Protein AF-A0A2N0NC36-F1 (afdb_monomer_lite)

Secondary structure (DSSP, 8-state):
--S--TTS-GGG-HHHHHHHHHHHHHHHHHHHHHHHTTTSPPPTTHHHHHHH-GGG-BTTBPHHHHHHTTTPPPHHHHHHHHTTS-HHHHHHHHHHHHHHHHHHHIIIIIIHHHHHHHHHHHHTT--HHHHHHTTS--------------S---------------

Sequence (166 aa):
HLWTCPYILPEFSPLNTFKTLLSALRTNCLDKFISASSLSPLPESFVVDFMTLDCWKCDPPSFSCLRLARGLILISLTEFLENYFSPFTIWSIFDTLLHDFHFDFYVQIWLCRSIFFHHWESAQGITKKMKSSAFGPSSILCPSSNIPLDSSTPSLATVSLDFWVS

Radius of gyration: 22.41 Å; chains: 1; bounding box: 45×39×72 Å

Structure (mmCIF, N/CA/C/O backbone):
data_AF-A0A2N0NC36-F1
#
_entry.id   AF-A0A2N0NC36-F1
#
loop_
_atom_site.group_PDB
_atom_site.id
_atom_site.type_symbol
_atom_site.label_atom_id
_atom_site.label_alt_id
_atom_site.label_comp_id
_atom_site.label_asym_id
_atom_site.label_entity_id
_atom_site.label_seq_id
_atom_site.pdbx_PDB_ins_code
_atom_site.Cartn_x
_atom_site.Cartn_y
_atom_site.Cartn_z
_atom_site.occupancy
_atom_site.B_iso_or_equiv
_atom_site.auth_seq_id
_atom_site.auth_comp_id
_atom_site.auth_asym_id
_atom_site.auth_atom_id
_atom_site.pdbx_PDB_model_num
ATOM 1 N N . HIS A 1 1 ? 0.931 7.871 -15.687 1.00 59.19 1 HIS A N 1
ATOM 2 C CA . HIS A 1 1 ? 2.351 7.833 -16.097 1.00 59.19 1 HIS A CA 1
ATOM 3 C C . HIS A 1 1 ? 3.219 6.799 -15.377 1.00 59.19 1 HIS A C 1
ATOM 5 O O . HIS A 1 1 ? 4.171 6.333 -15.998 1.00 59.19 1 HIS A O 1
ATOM 11 N N . LEU A 1 2 ? 2.951 6.418 -14.116 1.00 58.22 2 LEU A N 1
ATOM 12 C CA . LEU A 1 2 ? 3.808 5.457 -13.398 1.00 58.22 2 LEU A CA 1
ATOM 13 C C . LEU A 1 2 ? 3.800 4.049 -14.035 1.00 58.22 2 LEU A C 1
ATOM 15 O O . LEU A 1 2 ? 4.854 3.440 -14.180 1.00 58.22 2 LEU A O 1
ATOM 19 N N . TRP A 1 3 ? 2.634 3.601 -14.510 1.00 66.62 3 TRP A N 1
ATOM 20 C CA . TRP A 1 3 ? 2.399 2.236 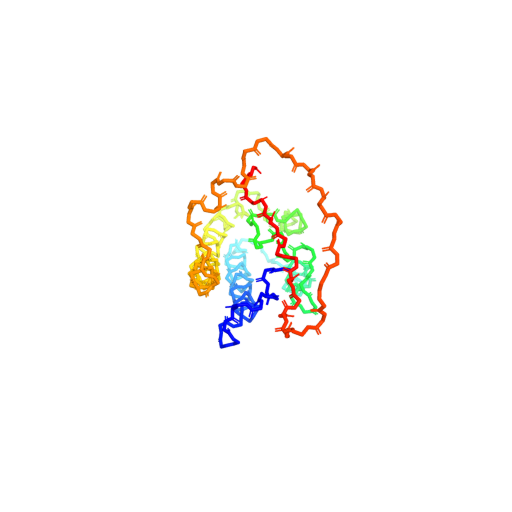-15.009 1.00 66.62 3 TRP A CA 1
ATOM 21 C C . TRP A 1 3 ? 2.365 2.091 -16.537 1.00 66.62 3 TRP A C 1
ATOM 23 O O . TRP A 1 3 ? 2.323 0.983 -17.050 1.00 66.62 3 TRP A O 1
ATOM 33 N N . THR A 1 4 ? 2.337 3.205 -17.270 1.00 60.88 4 THR A N 1
ATOM 34 C CA . THR A 1 4 ? 2.049 3.258 -18.718 1.00 60.88 4 THR A CA 1
ATOM 35 C C . THR A 1 4 ? 3.280 3.667 -19.518 1.00 60.88 4 THR A C 1
ATOM 37 O O . THR A 1 4 ? 3.210 4.507 -20.413 1.00 60.88 4 THR A O 1
ATOM 40 N N . CYS A 1 5 ? 4.445 3.175 -19.109 1.00 66.38 5 CYS A N 1
ATOM 41 C CA . CYS A 1 5 ? 5.706 3.654 -19.635 1.00 66.38 5 CYS A CA 1
ATOM 42 C C . CYS A 1 5 ? 6.170 2.788 -20.816 1.00 66.38 5 CYS A C 1
ATOM 44 O O . CYS A 1 5 ? 6.388 1.596 -20.613 1.00 66.38 5 CYS A O 1
ATOM 46 N N . PRO A 1 6 ? 6.332 3.351 -22.029 1.00 64.88 6 PRO A N 1
ATOM 47 C CA . PRO A 1 6 ? 6.502 2.562 -23.254 1.00 64.88 6 PRO A CA 1
ATOM 48 C C . PRO A 1 6 ? 7.829 1.794 -23.327 1.00 64.88 6 PRO A C 1
ATOM 50 O O . PRO A 1 6 ? 7.971 0.909 -24.159 1.00 64.88 6 PRO A O 1
ATOM 53 N N . TYR A 1 7 ? 8.797 2.131 -22.473 1.00 70.81 7 TYR A N 1
ATOM 54 C CA . TYR A 1 7 ? 10.103 1.472 -22.396 1.00 70.81 7 TYR A CA 1
ATOM 55 C C . TYR A 1 7 ? 10.216 0.453 -21.253 1.00 70.81 7 TYR A C 1
ATOM 57 O O . TYR A 1 7 ? 11.276 -0.144 -21.075 1.00 70.81 7 TYR A O 1
ATOM 65 N N . ILE A 1 8 ? 9.157 0.261 -20.459 1.00 70.56 8 ILE A N 1
ATOM 66 C CA . ILE A 1 8 ? 9.113 -0.830 -19.484 1.00 70.56 8 ILE A CA 1
ATOM 67 C C . ILE A 1 8 ? 8.716 -2.104 -20.226 1.00 70.56 8 ILE A C 1
ATOM 69 O O . ILE A 1 8 ? 7.732 -2.123 -20.964 1.00 70.56 8 ILE A O 1
ATOM 73 N N . LEU A 1 9 ? 9.490 -3.163 -20.008 1.00 66.25 9 LEU A N 1
ATOM 74 C CA . LEU A 1 9 ? 9.207 -4.491 -20.531 1.00 66.25 9 LEU A CA 1
ATOM 75 C C . LEU A 1 9 ? 7.821 -4.979 -20.054 1.00 66.25 9 LEU A C 1
ATOM 77 O O . LEU A 1 9 ? 7.546 -4.892 -18.851 1.00 66.25 9 LEU A O 1
ATOM 81 N N . PRO A 1 10 ? 6.942 -5.485 -20.945 1.00 65.81 10 PRO A N 1
ATOM 82 C CA . PRO A 1 10 ? 5.600 -5.948 -20.578 1.00 65.81 10 PRO A CA 1
ATOM 83 C C . PRO A 1 10 ? 5.591 -6.974 -19.437 1.00 65.81 10 PRO A C 1
ATOM 85 O O . PRO A 1 10 ? 4.650 -7.003 -18.642 1.00 65.81 10 PRO A O 1
ATOM 88 N N . GLU A 1 11 ? 6.656 -7.771 -19.312 1.00 70.88 11 GLU A N 1
ATOM 89 C CA . GLU A 1 11 ? 6.816 -8.782 -18.266 1.00 70.88 11 GLU A CA 1
ATOM 90 C C . GLU A 1 11 ? 6.925 -8.182 -16.852 1.00 70.88 11 GLU A C 1
ATOM 92 O O . GLU A 1 11 ? 6.588 -8.851 -15.878 1.00 70.88 11 GLU A O 1
ATOM 97 N N . PHE A 1 12 ? 7.347 -6.919 -16.714 1.00 71.56 12 PHE A N 1
ATOM 98 C CA . PHE A 1 12 ? 7.563 -6.267 -15.414 1.00 71.56 12 PHE A CA 1
ATOM 99 C C . PHE A 1 12 ? 6.310 -5.610 -14.816 1.00 71.56 12 PHE A C 1
ATOM 101 O O . PHE A 1 12 ? 6.398 -5.071 -13.715 1.00 71.56 12 PHE A O 1
ATOM 108 N N . SER A 1 13 ? 5.173 -5.632 -15.532 1.00 83.56 13 SER A N 1
ATOM 109 C CA . SER A 1 13 ? 3.860 -5.050 -15.180 1.00 83.56 13 SER A CA 1
ATOM 110 C C . SER A 1 13 ? 3.816 -4.261 -13.851 1.00 83.56 13 SER A C 1
ATOM 112 O O . SER A 1 13 ? 3.320 -4.764 -12.836 1.00 83.56 13 SER A O 1
ATOM 114 N N . PRO A 1 14 ? 4.291 -2.995 -13.837 1.00 85.50 14 PRO A N 1
ATOM 115 C CA . PRO A 1 14 ? 4.384 -2.191 -12.615 1.00 85.50 14 PRO A CA 1
ATOM 116 C C . PRO A 1 14 ? 3.055 -2.046 -11.872 1.00 85.50 14 PRO A C 1
ATOM 118 O O . PRO A 1 14 ? 3.031 -1.943 -10.649 1.00 85.50 14 PRO A O 1
ATOM 121 N N . LEU A 1 15 ? 1.942 -2.048 -12.612 1.00 85.88 15 LEU A N 1
ATOM 122 C CA . LEU A 1 15 ? 0.604 -2.002 -12.034 1.00 85.88 15 LEU A CA 1
ATOM 123 C C . LEU A 1 15 ? 0.280 -3.278 -11.249 1.00 85.88 15 LEU A C 1
ATOM 125 O O . LEU A 1 15 ? -0.269 -3.185 -10.157 1.00 85.88 15 LEU A O 1
ATOM 129 N N . ASN A 1 16 ? 0.617 -4.457 -11.778 1.00 89.12 16 ASN A N 1
ATOM 130 C CA . ASN A 1 16 ? 0.375 -5.715 -11.072 1.00 89.12 16 ASN A CA 1
ATOM 131 C C . ASN A 1 16 ? 1.265 -5.823 -9.833 1.00 89.12 16 ASN A C 1
ATOM 133 O O . ASN A 1 16 ? 0.769 -6.183 -8.770 1.00 89.12 16 ASN A O 1
ATOM 137 N N . THR A 1 17 ? 2.537 -5.431 -9.939 1.00 90.38 17 THR A N 1
ATOM 138 C CA . THR A 1 17 ? 3.442 -5.351 -8.784 1.00 90.38 17 THR A CA 1
ATOM 139 C C . THR A 1 17 ? 2.868 -4.431 -7.711 1.00 90.38 17 THR A C 1
ATOM 141 O O . THR A 1 17 ? 2.755 -4.823 -6.553 1.00 90.38 17 THR A O 1
ATOM 144 N N . PHE A 1 18 ? 2.404 -3.239 -8.092 1.00 90.69 18 PHE A N 1
ATOM 145 C CA . PHE A 1 18 ? 1.786 -2.305 -7.154 1.00 90.69 18 PHE A CA 1
ATOM 146 C C . PHE A 1 18 ? 0.520 -2.863 -6.498 1.00 90.69 18 PHE A C 1
ATOM 148 O O . PHE A 1 18 ? 0.360 -2.724 -5.289 1.00 90.69 18 PHE A O 1
ATOM 155 N N . LYS A 1 19 ? -0.353 -3.540 -7.254 1.00 91.62 19 LYS A N 1
ATOM 156 C CA . LYS A 1 19 ? -1.538 -4.215 -6.699 1.00 91.62 19 LYS A CA 1
ATOM 157 C C . LYS A 1 19 ? -1.167 -5.272 -5.664 1.00 91.62 19 LYS A C 1
ATOM 159 O O . LYS A 1 19 ? -1.814 -5.345 -4.622 1.00 91.62 19 LYS A O 1
ATOM 164 N N . THR A 1 20 ? -0.128 -6.063 -5.930 1.00 93.50 20 THR A N 1
ATOM 165 C CA . THR A 1 20 ? 0.375 -7.069 -4.986 1.00 93.50 20 THR A CA 1
ATOM 166 C C . THR A 1 20 ? 0.883 -6.411 -3.706 1.00 93.50 20 THR A C 1
ATOM 168 O O . THR A 1 20 ? 0.460 -6.802 -2.619 1.00 93.50 20 THR A O 1
ATOM 171 N N . LEU A 1 21 ? 1.712 -5.367 -3.822 1.00 93.69 21 LEU A N 1
ATOM 172 C CA . LEU A 1 21 ? 2.227 -4.619 -2.670 1.00 93.69 21 LEU A CA 1
ATOM 173 C C . LEU A 1 21 ? 1.104 -3.954 -1.867 1.00 93.69 21 LEU A C 1
ATOM 175 O O . LEU A 1 21 ? 1.086 -4.033 -0.642 1.00 93.69 21 LEU A O 1
ATOM 179 N N . LEU A 1 22 ? 0.129 -3.343 -2.545 1.00 93.31 22 LEU A N 1
ATOM 180 C CA . LEU A 1 22 ? -1.023 -2.714 -1.901 1.00 93.31 22 LEU A CA 1
ATOM 181 C C . LEU A 1 22 ? -1.894 -3.746 -1.180 1.00 93.31 22 LEU A C 1
ATOM 183 O O . LEU A 1 22 ? -2.356 -3.496 -0.069 1.00 93.31 22 LEU A O 1
ATOM 187 N N . SER A 1 23 ? -2.110 -4.914 -1.791 1.00 94.31 23 SER A N 1
ATOM 188 C CA . SER A 1 23 ? -2.857 -5.996 -1.153 1.00 94.31 23 SER A CA 1
ATOM 189 C C . SER A 1 23 ? -2.129 -6.520 0.083 1.00 94.31 23 SER A C 1
ATOM 191 O O . SER A 1 23 ? -2.785 -6.758 1.093 1.00 94.31 23 SER A O 1
ATOM 193 N N . ALA A 1 24 ? -0.801 -6.664 0.030 1.00 95.19 24 ALA A N 1
ATOM 194 C CA . ALA A 1 24 ? 0.004 -7.068 1.181 1.00 95.19 24 ALA A CA 1
ATOM 195 C C . ALA A 1 24 ? -0.054 -6.024 2.307 1.00 95.19 24 ALA A C 1
ATOM 197 O O . ALA A 1 24 ? -0.329 -6.379 3.452 1.00 95.19 24 ALA A O 1
ATOM 198 N N . LEU A 1 25 ? 0.106 -4.734 1.978 1.00 93.94 25 LEU A N 1
ATOM 199 C CA . LEU A 1 25 ? -0.044 -3.630 2.930 1.00 93.94 25 LEU A CA 1
ATOM 200 C C . LEU A 1 25 ? -1.419 -3.667 3.607 1.00 93.94 25 LEU A C 1
ATOM 202 O O . LEU A 1 25 ? -1.501 -3.588 4.830 1.00 93.94 25 LEU A O 1
ATOM 206 N N . ARG A 1 26 ? -2.493 -3.822 2.827 1.00 94.56 26 ARG A N 1
ATOM 207 C CA . ARG A 1 26 ? -3.870 -3.884 3.333 1.00 94.56 26 ARG A CA 1
ATOM 208 C C . ARG A 1 26 ? -4.075 -5.046 4.305 1.00 94.56 26 ARG A C 1
ATOM 210 O O . ARG A 1 26 ? -4.623 -4.824 5.381 1.00 94.56 26 ARG A O 1
ATOM 217 N N . THR A 1 27 ? -3.633 -6.254 3.948 1.00 95.56 27 THR A N 1
ATOM 218 C CA . THR A 1 27 ? -3.773 -7.443 4.805 1.00 95.56 27 THR A CA 1
ATOM 219 C C . THR A 1 27 ? -2.955 -7.300 6.087 1.00 95.56 27 THR A C 1
ATOM 221 O O . THR A 1 27 ? -3.501 -7.448 7.175 1.00 95.56 27 THR A O 1
ATOM 224 N N . ASN A 1 28 ? -1.683 -6.902 5.983 1.00 95.19 28 ASN A N 1
ATOM 225 C CA . ASN A 1 28 ? -0.813 -6.721 7.148 1.00 95.19 28 ASN A CA 1
ATOM 226 C C . ASN A 1 28 ? -1.328 -5.623 8.094 1.00 95.19 28 ASN A C 1
ATOM 228 O O . ASN A 1 28 ? -1.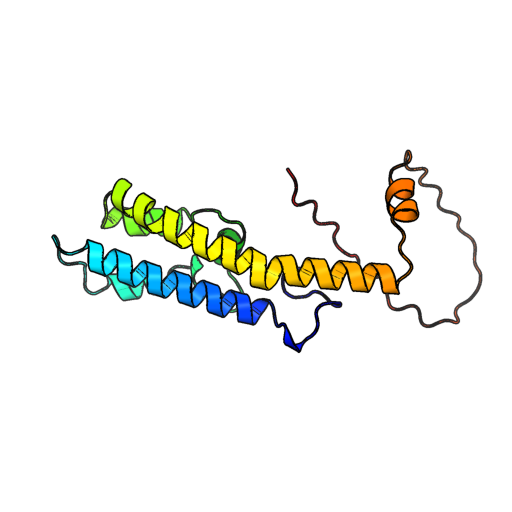204 -5.733 9.314 1.00 95.19 28 ASN A O 1
ATOM 232 N N . CYS A 1 29 ? -1.902 -4.558 7.531 1.00 93.62 29 CYS A N 1
ATOM 233 C CA . CYS A 1 29 ? -2.546 -3.485 8.281 1.00 93.62 29 CYS A CA 1
ATOM 234 C C . CYS A 1 29 ? -3.754 -4.009 9.062 1.00 93.62 29 CYS A C 1
ATOM 236 O O . CYS A 1 29 ? -3.815 -3.839 10.281 1.00 93.62 29 CYS A O 1
ATOM 238 N N . LEU A 1 30 ? -4.666 -4.712 8.382 1.00 94.94 30 LEU A N 1
ATOM 239 C CA . LEU A 1 30 ? -5.846 -5.310 9.001 1.00 94.94 30 LEU A CA 1
ATOM 240 C C . LEU A 1 30 ? -5.463 -6.266 10.143 1.00 94.94 30 LEU A C 1
ATOM 242 O O . LEU A 1 30 ? -5.983 -6.130 11.250 1.00 94.94 30 LEU A O 1
ATOM 246 N N . ASP A 1 31 ? -4.506 -7.164 9.908 1.00 94.31 31 ASP A N 1
ATOM 247 C CA . ASP A 1 31 ? -4.049 -8.145 10.898 1.00 94.31 31 ASP A CA 1
ATOM 248 C C . ASP A 1 31 ? -3.452 -7.477 12.145 1.00 94.31 31 ASP A C 1
ATOM 250 O O . ASP A 1 31 ? -3.743 -7.882 13.277 1.00 94.31 31 ASP A O 1
ATOM 254 N N . LYS A 1 32 ? -2.647 -6.419 11.967 1.00 93.88 32 LYS A N 1
ATOM 255 C CA . LYS A 1 32 ? -2.077 -5.662 13.092 1.00 93.88 32 LYS A CA 1
ATOM 256 C C . LYS A 1 32 ? -3.150 -4.936 13.900 1.00 93.88 32 LYS A C 1
ATOM 258 O O . LYS A 1 32 ? -3.077 -4.960 15.128 1.00 93.88 32 LYS A O 1
ATOM 263 N N . PHE A 1 33 ? -4.147 -4.333 13.254 1.00 92.88 33 PHE A N 1
ATOM 264 C CA . PHE A 1 33 ? -5.235 -3.652 13.965 1.00 92.88 33 PHE A CA 1
ATOM 265 C C . PHE A 1 33 ? -6.167 -4.628 14.690 1.00 92.88 33 PHE A C 1
ATOM 267 O O . PHE A 1 33 ? -6.508 -4.387 15.847 1.00 92.88 33 PHE A O 1
ATOM 274 N N . ILE A 1 34 ? -6.504 -5.767 14.077 1.00 92.38 34 ILE A N 1
ATOM 275 C CA . ILE A 1 34 ? -7.256 -6.837 14.752 1.00 92.38 34 ILE A CA 1
ATOM 276 C C . ILE A 1 34 ? -6.474 -7.343 15.972 1.00 92.38 34 ILE A C 1
ATOM 278 O O . ILE A 1 34 ? -7.040 -7.478 17.055 1.00 92.38 34 ILE A O 1
ATOM 282 N N . SER A 1 35 ? -5.161 -7.546 15.836 1.00 91.50 35 SER A N 1
ATOM 283 C CA . SER A 1 35 ? -4.301 -7.984 16.947 1.00 91.50 35 SER A CA 1
ATOM 284 C C . SER A 1 35 ? -4.203 -6.944 18.072 1.00 91.50 35 SER A C 1
ATOM 286 O O . SER A 1 35 ? -4.149 -7.299 19.250 1.00 91.50 35 SER A O 1
ATOM 288 N N . ALA A 1 36 ? -4.203 -5.653 17.728 1.00 90.38 36 ALA A N 1
ATOM 289 C CA . ALA A 1 36 ? -4.181 -4.551 18.689 1.00 90.38 36 ALA A CA 1
ATOM 290 C C . ALA A 1 36 ? -5.521 -4.360 19.427 1.00 90.38 36 ALA A C 1
ATOM 292 O O . ALA A 1 36 ? -5.557 -3.731 20.482 1.00 90.38 36 ALA A O 1
ATOM 293 N N . SER A 1 37 ? -6.611 -4.931 18.910 1.00 85.44 37 SER A N 1
ATOM 294 C CA . SER A 1 37 ? -7.967 -4.834 19.465 1.00 85.44 37 SER A CA 1
ATOM 295 C C . SER A 1 37 ? -8.223 -5.727 20.689 1.00 85.44 37 SER A C 1
ATOM 297 O O . SER A 1 37 ? -9.363 -5.866 21.124 1.00 85.44 37 SER A O 1
ATOM 299 N N . SER A 1 38 ? -7.193 -6.341 21.273 1.00 69.31 38 SER A N 1
ATOM 300 C CA . SER A 1 38 ? -7.316 -7.359 22.331 1.00 69.31 38 SER A CA 1
ATOM 301 C C . SER A 1 38 ? -8.058 -6.917 23.606 1.00 69.31 38 SER A C 1
ATOM 303 O O . SER A 1 38 ? -8.443 -7.769 24.403 1.00 69.31 38 SER A O 1
ATOM 305 N N . LEU A 1 39 ? -8.286 -5.613 23.799 1.00 61.56 39 LEU A N 1
ATOM 306 C CA . LEU A 1 39 ? -8.932 -5.037 24.985 1.00 61.56 39 LEU A CA 1
ATOM 307 C C . LEU A 1 39 ? -10.399 -4.619 24.778 1.00 61.56 39 LEU A C 1
ATOM 309 O O . LEU A 1 39 ? -11.127 -4.505 25.762 1.00 61.56 39 LEU A O 1
ATOM 313 N N . SER A 1 40 ? -10.846 -4.432 23.532 1.00 73.00 40 SER A N 1
ATOM 314 C CA . SER A 1 40 ? -12.214 -4.009 23.202 1.00 73.00 40 SER A CA 1
ATOM 315 C C . SER A 1 40 ? -12.677 -4.703 21.923 1.00 73.00 40 SER A C 1
ATOM 317 O O . SER A 1 40 ? -11.950 -4.661 20.933 1.00 73.00 40 SER A O 1
ATOM 319 N N . PRO A 1 41 ? -13.867 -5.323 21.889 1.00 83.06 41 PRO A N 1
ATOM 320 C CA . PRO A 1 41 ? -14.361 -5.947 20.671 1.00 83.06 41 PRO A CA 1
ATOM 321 C C . PRO A 1 41 ? -14.619 -4.881 19.598 1.00 83.06 41 PRO A C 1
ATOM 323 O O . PRO A 1 41 ? -15.377 -3.935 19.818 1.00 83.06 41 PRO A O 1
ATOM 326 N N . LEU A 1 42 ? -13.989 -5.043 18.434 1.00 90.00 42 LEU A N 1
ATOM 327 C CA . LEU A 1 42 ? -14.314 -4.272 17.235 1.00 90.00 42 LEU A CA 1
ATOM 328 C C . LEU A 1 42 ? -15.748 -4.581 16.778 1.00 90.00 42 LEU A C 1
ATOM 330 O O . LEU A 1 42 ? -16.199 -5.722 16.924 1.00 90.00 42 LEU A O 1
ATOM 334 N N . PRO A 1 43 ? -16.465 -3.609 16.183 1.00 91.88 43 PRO A N 1
ATOM 335 C CA . PRO A 1 43 ? -17.746 -3.887 15.550 1.00 91.88 43 PRO A CA 1
ATOM 336 C C . PRO A 1 43 ? -17.613 -4.926 14.439 1.00 91.88 43 PRO A C 1
ATOM 338 O O . PRO A 1 43 ? -16.612 -4.963 13.725 1.00 91.88 43 PRO A O 1
ATOM 341 N N . GLU A 1 44 ? -18.673 -5.704 14.230 1.00 89.19 44 GLU A N 1
ATOM 342 C CA . GLU A 1 44 ? -18.731 -6.720 13.172 1.00 89.19 44 GLU A CA 1
ATOM 343 C C . GLU A 1 44 ? -18.519 -6.120 11.767 1.00 89.19 44 GLU A C 1
ATOM 345 O O . GLU A 1 44 ? -17.962 -6.772 10.885 1.00 89.19 44 GLU A O 1
ATOM 350 N N . SER A 1 45 ? -18.877 -4.843 11.571 1.00 93.44 45 SER A N 1
ATOM 351 C CA . SER A 1 45 ? -18.682 -4.132 10.303 1.00 93.44 45 SER A CA 1
ATOM 352 C C . SER A 1 45 ? -17.241 -3.686 10.044 1.00 93.44 45 SER A C 1
ATOM 354 O O . SER A 1 45 ? -16.912 -3.409 8.894 1.00 93.44 45 SER A O 1
ATOM 356 N N . PHE A 1 46 ? -16.358 -3.654 11.054 1.00 94.44 46 PHE A N 1
ATOM 357 C CA . PHE A 1 46 ? -15.032 -3.031 10.942 1.00 94.44 46 PHE A CA 1
ATOM 358 C C . PHE A 1 46 ? -14.224 -3.547 9.751 1.00 94.44 46 PHE A C 1
ATOM 360 O O . PHE A 1 46 ? -13.668 -2.760 8.991 1.00 94.44 46 PHE A O 1
ATOM 367 N N . VAL A 1 47 ? -14.173 -4.871 9.571 1.00 94.38 47 VAL A N 1
ATOM 368 C CA . VAL A 1 47 ? -13.418 -5.496 8.477 1.00 94.38 47 VAL A CA 1
ATOM 369 C C . VAL A 1 47 ? -13.990 -5.079 7.125 1.00 94.38 47 VAL A C 1
ATOM 371 O O . VAL A 1 47 ? -13.239 -4.750 6.211 1.00 94.38 47 VAL A O 1
ATOM 374 N N . VAL A 1 48 ? -15.316 -5.067 6.995 1.00 95.44 48 VAL A N 1
ATOM 375 C CA . VAL A 1 48 ? -15.992 -4.677 5.753 1.00 95.44 48 VAL A CA 1
ATOM 376 C C . VAL A 1 48 ? -15.734 -3.201 5.463 1.00 95.44 48 VAL A C 1
ATOM 378 O O . VAL A 1 48 ? -15.243 -2.872 4.384 1.00 95.44 48 VAL A O 1
ATOM 381 N N . ASP A 1 49 ? -15.971 -2.329 6.440 1.00 95.31 49 ASP A N 1
ATOM 382 C CA . ASP A 1 49 ? -15.804 -0.883 6.306 1.00 95.31 49 ASP A CA 1
ATOM 383 C C . ASP A 1 49 ? -14.349 -0.535 5.961 1.00 95.31 49 ASP A C 1
ATOM 385 O O . ASP A 1 49 ? -14.095 0.170 4.980 1.00 95.31 49 ASP A O 1
ATOM 389 N N . PHE A 1 50 ? -13.382 -1.141 6.660 1.00 95.12 50 PHE A N 1
ATOM 390 C CA . PHE A 1 50 ? -11.956 -0.993 6.373 1.00 95.12 50 PHE A CA 1
ATOM 391 C C . PHE A 1 50 ? -11.617 -1.397 4.936 1.00 95.12 50 PHE A C 1
ATOM 393 O O . PHE A 1 50 ? -10.920 -0.664 4.236 1.00 95.12 50 PHE A O 1
ATOM 400 N N . MET A 1 51 ? -12.113 -2.545 4.465 1.00 93.38 51 MET A N 1
ATOM 401 C CA . MET A 1 51 ? -11.810 -3.062 3.125 1.00 93.38 51 MET A CA 1
ATOM 402 C C . MET A 1 51 ? -12.462 -2.241 2.005 1.00 93.38 51 MET A C 1
ATOM 404 O O . MET A 1 51 ? -11.982 -2.276 0.869 1.00 93.38 51 MET A O 1
ATOM 408 N N . THR A 1 52 ? -13.519 -1.485 2.312 1.00 94.12 52 THR A N 1
ATOM 409 C CA . THR A 1 52 ? -14.213 -0.612 1.348 1.00 94.12 52 THR A CA 1
ATOM 410 C C . THR A 1 52 ? -13.582 0.772 1.190 1.00 94.12 52 THR A C 1
ATOM 412 O O . THR A 1 52 ? -13.953 1.497 0.256 1.00 94.12 52 THR A O 1
ATOM 415 N N . LEU A 1 53 ? -12.615 1.134 2.046 1.00 93.38 53 LEU A N 1
ATOM 416 C CA . LEU A 1 53 ? -11.927 2.422 1.974 1.00 93.38 53 LEU A CA 1
ATOM 417 C C . LEU A 1 53 ? -11.336 2.663 0.579 1.00 93.38 53 LEU A C 1
ATOM 419 O O . LEU A 1 53 ? -10.730 1.790 -0.047 1.00 93.38 53 LEU A O 1
ATOM 423 N N . ASP A 1 54 ? -11.493 3.895 0.096 1.00 91.00 54 ASP A N 1
ATOM 424 C CA . ASP A 1 54 ? -11.105 4.286 -1.261 1.00 91.00 54 ASP A CA 1
ATOM 425 C C . ASP A 1 54 ? -9.606 4.088 -1.540 1.00 91.00 54 ASP A C 1
ATOM 427 O O . ASP A 1 54 ? -9.214 3.825 -2.676 1.00 91.00 54 ASP A O 1
ATOM 431 N N . CYS A 1 55 ? -8.764 4.148 -0.506 1.00 90.06 55 CYS A N 1
ATOM 432 C CA . CYS A 1 55 ? -7.320 3.936 -0.601 1.00 90.06 55 CYS A CA 1
ATOM 433 C C . CYS A 1 55 ? -6.922 2.538 -1.102 1.00 90.06 55 CYS A C 1
ATOM 435 O O . CYS A 1 55 ? -5.844 2.389 -1.678 1.00 90.06 55 CYS A O 1
ATOM 437 N N . TRP A 1 56 ? -7.797 1.539 -0.957 1.00 92.50 56 TRP A N 1
ATOM 438 C CA . TRP A 1 56 ? -7.557 0.171 -1.422 1.00 92.50 56 TRP A CA 1
ATOM 439 C C . TRP A 1 56 ? -7.967 -0.066 -2.878 1.00 92.50 56 TRP A C 1
ATOM 441 O O . TRP A 1 56 ? -7.652 -1.115 -3.443 1.00 92.50 56 TRP A O 1
ATOM 451 N N . LYS A 1 57 ? -8.669 0.883 -3.508 1.00 91.06 57 LYS A N 1
ATOM 452 C CA . LYS A 1 57 ? -9.165 0.724 -4.879 1.00 91.06 57 LYS A CA 1
ATOM 453 C C . LYS A 1 57 ? -8.042 0.953 -5.885 1.00 91.06 57 LYS A C 1
ATOM 455 O O . LYS A 1 57 ? -7.589 2.080 -6.073 1.00 91.06 57 LYS A O 1
ATOM 460 N N . CYS A 1 58 ? -7.630 -0.125 -6.551 1.00 86.94 58 CYS A N 1
ATOM 461 C CA . CYS A 1 58 ? -6.552 -0.124 -7.543 1.00 86.94 58 CYS A CA 1
ATOM 462 C C . CYS A 1 58 ? -7.012 -0.454 -8.982 1.00 86.94 58 CYS A C 1
ATOM 464 O O . CYS A 1 58 ? -6.176 -0.603 -9.873 1.00 86.94 58 CYS A O 1
ATOM 466 N N . ASP A 1 59 ? -8.326 -0.548 -9.224 1.00 86.38 59 ASP A N 1
ATOM 467 C CA . ASP A 1 59 ? -8.911 -0.960 -10.508 1.00 86.38 59 ASP A CA 1
ATOM 468 C C . ASP A 1 59 ? -10.116 -0.100 -10.941 1.00 86.38 59 ASP A C 1
ATOM 470 O O . ASP A 1 59 ? -11.264 -0.497 -10.733 1.00 86.38 59 ASP A O 1
ATOM 474 N N . PRO A 1 60 ? -9.879 1.073 -11.568 1.00 85.62 60 PRO A N 1
ATOM 475 C CA . PRO A 1 60 ? -8.595 1.778 -11.708 1.00 85.62 60 PRO A CA 1
ATOM 476 C C . PRO A 1 60 ? -8.105 2.361 -10.366 1.00 85.62 60 PRO A C 1
ATOM 478 O O . PRO A 1 60 ? -8.895 2.482 -9.428 1.00 85.62 60 PRO A O 1
ATOM 481 N N . PRO A 1 61 ? -6.815 2.736 -10.238 1.00 84.94 61 PRO A N 1
ATOM 482 C CA . PRO A 1 61 ? -6.302 3.311 -9.002 1.00 84.94 61 PRO A CA 1
ATOM 483 C C . PRO A 1 61 ? -6.997 4.625 -8.666 1.00 84.94 61 PRO A C 1
ATOM 485 O O . PRO A 1 61 ? -6.962 5.581 -9.444 1.00 84.94 61 PRO A O 1
ATOM 488 N N . SER A 1 62 ? -7.611 4.662 -7.485 1.00 88.56 62 SER A N 1
ATOM 489 C CA . SER A 1 62 ? -8.195 5.877 -6.934 1.00 88.56 62 SER A CA 1
ATOM 490 C C . SER A 1 62 ? -7.105 6.909 -6.644 1.00 88.56 62 SER A C 1
ATOM 492 O O . SER A 1 62 ? -5.922 6.593 -6.476 1.00 88.56 62 SER A O 1
ATOM 494 N N . PHE A 1 63 ? -7.497 8.177 -6.536 1.00 86.38 63 PHE A N 1
ATOM 495 C CA . PHE A 1 63 ? -6.567 9.231 -6.131 1.00 86.38 63 PHE A CA 1
ATOM 496 C C . PHE A 1 63 ? -5.960 8.953 -4.748 1.00 86.38 63 PHE A C 1
ATOM 498 O O . PHE A 1 63 ? -4.777 9.206 -4.513 1.00 86.38 63 PHE A O 1
ATOM 505 N N . SER A 1 64 ? -6.760 8.364 -3.864 1.00 87.69 64 SER A N 1
ATOM 506 C CA . SER A 1 64 ? -6.359 7.912 -2.542 1.00 87.69 64 SER A CA 1
ATOM 507 C C . SER A 1 64 ? -5.270 6.835 -2.609 1.00 87.69 64 SER A C 1
ATOM 509 O O . SER A 1 64 ? -4.223 6.953 -1.976 1.00 87.69 64 SER A O 1
ATOM 511 N N . CYS A 1 65 ? -5.467 5.826 -3.454 1.00 88.06 65 CYS A N 1
ATOM 512 C CA . CYS A 1 65 ? -4.497 4.767 -3.709 1.00 88.06 65 CYS A CA 1
ATOM 513 C C . CYS A 1 65 ? -3.168 5.321 -4.262 1.00 88.06 65 CYS A C 1
ATOM 515 O O . CYS A 1 65 ? -2.083 4.940 -3.821 1.00 88.06 65 CYS A O 1
ATOM 517 N N . LEU A 1 66 ? -3.227 6.302 -5.169 1.00 85.88 66 LEU A N 1
ATOM 518 C CA . LEU A 1 66 ? -2.027 6.949 -5.717 1.00 85.88 66 LEU A CA 1
ATOM 519 C C . LEU A 1 66 ? -1.251 7.773 -4.680 1.00 85.88 66 LEU A C 1
ATOM 521 O O . LEU A 1 66 ? -0.037 7.929 -4.814 1.00 85.88 66 LEU A O 1
ATOM 525 N N . ARG A 1 67 ? -1.920 8.304 -3.651 1.00 85.81 67 ARG A N 1
ATOM 526 C CA . ARG A 1 67 ? -1.253 8.994 -2.536 1.00 85.81 67 ARG A CA 1
ATOM 527 C C . ARG A 1 67 ? -0.459 8.029 -1.654 1.00 85.81 67 ARG A C 1
ATOM 529 O O . ARG A 1 67 ? 0.635 8.402 -1.238 1.00 85.81 67 ARG A O 1
ATOM 536 N N . LEU A 1 68 ? -0.930 6.789 -1.467 1.00 83.75 68 LEU A N 1
ATOM 537 C CA . LEU A 1 68 ? -0.152 5.744 -0.783 1.00 83.75 68 LEU A CA 1
ATOM 538 C C . LEU A 1 68 ? 1.156 5.457 -1.520 1.00 83.75 68 LEU A C 1
ATOM 540 O O . LEU A 1 68 ? 2.207 5.410 -0.897 1.00 83.75 68 LEU A O 1
ATOM 544 N N . ALA A 1 69 ? 1.129 5.374 -2.854 1.00 81.38 69 ALA A N 1
ATOM 545 C CA . ALA A 1 69 ? 2.345 5.198 -3.656 1.00 81.38 69 ALA A CA 1
ATOM 546 C C . ALA A 1 69 ? 3.378 6.334 -3.473 1.00 81.38 69 ALA A C 1
ATOM 548 O O . ALA A 1 69 ? 4.549 6.161 -3.801 1.00 81.38 69 ALA A O 1
ATOM 549 N N . ARG A 1 70 ? 2.955 7.499 -2.963 1.00 80.50 70 ARG A N 1
ATOM 550 C CA . ARG A 1 70 ? 3.808 8.668 -2.681 1.00 80.50 70 ARG A CA 1
ATOM 551 C C . ARG A 1 70 ? 4.232 8.786 -1.214 1.00 80.50 70 ARG A C 1
ATOM 553 O O . ARG A 1 70 ? 4.889 9.757 -0.863 1.00 80.50 70 ARG A O 1
ATOM 560 N N . GLY A 1 71 ? 3.828 7.846 -0.368 1.00 76.00 71 GLY A N 1
ATOM 561 C CA . GLY A 1 71 ? 4.130 7.844 1.066 1.00 76.00 71 GLY A CA 1
ATOM 562 C C . GLY A 1 71 ? 3.415 8.874 1.891 1.00 76.00 71 GLY A C 1
ATOM 563 O O . GLY A 1 71 ? 3.875 9.276 2.954 1.00 76.00 71 GLY A O 1
ATOM 564 N N . LEU A 1 72 ? 2.244 9.267 1.411 1.00 79.62 72 LEU A N 1
ATOM 565 C CA . LEU A 1 72 ? 1.341 10.095 2.175 1.00 79.62 72 LEU A CA 1
ATOM 566 C C . LEU A 1 72 ? 0.405 9.181 2.963 1.00 79.62 72 LEU A C 1
ATOM 568 O O . LEU A 1 72 ? -0.262 8.326 2.381 1.00 79.62 72 LEU A O 1
ATOM 572 N N . ILE A 1 73 ? 0.340 9.386 4.279 1.00 69.75 73 ILE A N 1
ATOM 573 C CA . ILE A 1 73 ? -0.693 8.786 5.125 1.00 69.75 73 ILE A CA 1
ATOM 574 C C . ILE A 1 73 ? -2.031 9.404 4.730 1.00 69.75 73 ILE A C 1
ATOM 576 O O . ILE A 1 73 ? -2.166 10.627 4.617 1.00 69.75 73 ILE A O 1
ATOM 580 N N . LEU A 1 74 ? -3.027 8.558 4.479 1.00 80.06 74 LEU A N 1
ATOM 581 C CA . LEU A 1 74 ? -4.328 9.033 4.043 1.00 80.06 74 LEU A CA 1
ATOM 582 C C . LEU A 1 74 ? -5.187 9.462 5.216 1.00 80.06 74 LEU A C 1
ATOM 584 O O . LEU A 1 74 ? -5.561 8.636 6.040 1.00 80.06 74 LEU A O 1
ATOM 588 N N . ILE A 1 75 ? -5.592 10.731 5.182 1.00 81.88 75 ILE A N 1
ATOM 589 C CA . ILE A 1 75 ? -6.543 11.343 6.116 1.00 81.88 75 ILE A CA 1
ATOM 590 C C . ILE A 1 75 ? -7.764 10.437 6.327 1.00 81.88 75 ILE A C 1
ATOM 592 O O . ILE A 1 75 ? -8.067 10.106 7.460 1.00 81.88 75 ILE A O 1
ATOM 596 N N . SER A 1 76 ? -8.377 9.920 5.256 1.00 84.44 76 SER A N 1
ATOM 597 C CA . SER A 1 76 ? -9.562 9.052 5.352 1.00 84.44 76 SER A CA 1
ATOM 598 C C . SER A 1 76 ? -9.317 7.722 6.074 1.00 84.44 76 SER A C 1
ATOM 600 O O . SER A 1 76 ? -10.225 7.166 6.680 1.00 84.44 76 SER A O 1
ATOM 602 N N . LEU A 1 77 ? -8.104 7.171 5.966 1.00 90.06 77 LEU A N 1
ATOM 603 C CA . LEU A 1 77 ? -7.730 5.929 6.639 1.00 90.06 77 LEU A CA 1
ATOM 604 C C . LEU A 1 77 ? -7.460 6.196 8.124 1.00 90.06 77 LEU A C 1
ATOM 606 O O . LEU A 1 77 ? -7.913 5.432 8.971 1.00 90.06 77 LEU A O 1
ATOM 610 N N . THR A 1 78 ? -6.774 7.297 8.434 1.00 90.94 78 THR A N 1
ATOM 611 C CA . THR A 1 78 ? -6.531 7.729 9.814 1.00 90.94 78 THR A CA 1
ATOM 612 C C . THR A 1 78 ? -7.838 8.091 10.522 1.00 90.94 78 THR A C 1
ATOM 614 O O . THR A 1 78 ? -8.099 7.543 11.584 1.00 90.94 78 THR A O 1
ATOM 617 N N . GLU A 1 79 ? -8.703 8.904 9.906 1.00 91.94 79 GLU A N 1
ATOM 618 C CA . GLU A 1 79 ? -10.028 9.276 10.434 1.00 91.94 79 GLU A CA 1
ATOM 619 C C . GLU A 1 79 ? -10.902 8.047 10.714 1.00 91.94 79 GLU A C 1
ATOM 621 O O . GLU A 1 79 ? -11.586 7.987 11.732 1.00 91.94 79 GLU A O 1
ATOM 626 N N . PHE A 1 80 ? -10.870 7.040 9.832 1.00 93.94 80 PHE A N 1
ATOM 627 C CA . PHE A 1 80 ? -11.575 5.781 10.066 1.00 93.94 80 PHE A CA 1
ATOM 628 C C . PHE A 1 80 ? -11.047 5.069 11.319 1.00 93.94 80 PHE A C 1
ATOM 630 O O . PHE A 1 80 ? -11.834 4.669 12.178 1.00 93.94 80 PHE A O 1
ATOM 637 N N . LEU A 1 81 ? -9.724 4.931 11.439 1.00 93.75 81 LEU A N 1
ATOM 638 C CA . LEU A 1 81 ? -9.073 4.199 12.527 1.00 93.75 81 LEU A CA 1
ATOM 639 C C . LEU A 1 81 ? -9.156 4.916 13.879 1.00 93.75 81 LEU A C 1
ATOM 641 O O . LEU A 1 81 ? -9.209 4.245 14.910 1.00 93.75 81 LEU A O 1
ATOM 645 N N . GLU A 1 82 ? -9.212 6.247 13.890 1.00 94.31 82 GLU A N 1
ATOM 646 C CA . GLU A 1 82 ? -9.356 7.063 15.104 1.00 94.31 82 GLU A CA 1
ATOM 647 C C . GLU A 1 82 ? -10.675 6.806 15.850 1.00 94.31 82 GLU A C 1
ATOM 649 O O . GLU A 1 82 ? -10.753 7.046 17.053 1.00 94.31 82 GLU A O 1
ATOM 654 N N . ASN A 1 83 ? -11.687 6.232 15.188 1.00 93.19 83 ASN A N 1
ATOM 655 C CA . ASN A 1 83 ? -12.918 5.790 15.855 1.00 93.19 83 ASN A CA 1
ATOM 656 C C . ASN A 1 83 ? -12.715 4.558 16.755 1.00 93.19 83 ASN A C 1
ATOM 658 O O . ASN A 1 83 ? -13.578 4.252 17.578 1.00 93.19 83 ASN A O 1
ATOM 662 N N . TYR A 1 84 ? -11.604 3.833 16.589 1.00 92.44 84 TYR A N 1
ATOM 663 C CA . TYR A 1 84 ? -11.372 2.529 17.221 1.00 92.44 84 TYR A CA 1
ATOM 664 C C . TYR A 1 84 ? -10.070 2.462 18.022 1.00 92.44 84 TYR A C 1
ATOM 666 O O . TYR A 1 84 ? -9.991 1.729 19.007 1.00 92.44 84 TYR A O 1
ATOM 674 N N . PHE A 1 85 ? -9.044 3.211 17.614 1.00 93.38 85 PHE A N 1
ATOM 675 C CA . PHE A 1 85 ? -7.693 3.097 18.154 1.00 93.38 85 PHE A CA 1
ATOM 676 C C . PHE A 1 85 ? -7.131 4.449 18.583 1.00 93.38 85 PHE A C 1
ATOM 678 O O . PHE A 1 85 ? -7.473 5.498 18.043 1.00 93.38 85 PHE A O 1
ATOM 685 N N . SER A 1 86 ? -6.202 4.417 19.543 1.00 93.56 86 SER A N 1
ATOM 686 C CA . SER A 1 86 ? -5.464 5.619 19.929 1.00 93.56 86 SER A CA 1
ATOM 687 C C . SER A 1 86 ? -4.547 6.091 18.790 1.00 93.56 86 SER A C 1
ATOM 689 O O . SER A 1 86 ? -3.990 5.246 18.077 1.00 93.56 86 SER A O 1
ATOM 691 N N . PRO A 1 87 ? -4.280 7.405 18.665 1.00 92.06 87 PRO A N 1
ATOM 692 C CA . PRO A 1 87 ? -3.328 7.919 17.683 1.00 92.06 87 PRO A CA 1
ATOM 693 C C . PRO A 1 87 ? -1.959 7.235 17.774 1.00 92.06 87 PRO A C 1
ATOM 695 O O . PRO A 1 87 ? -1.362 6.913 16.755 1.00 92.06 87 PRO A O 1
ATOM 698 N N . PHE A 1 88 ? -1.482 6.938 18.987 1.00 92.56 88 PHE A N 1
ATOM 699 C CA . PHE A 1 88 ? -0.208 6.246 19.191 1.00 92.56 88 PHE A CA 1
ATOM 700 C C . PHE A 1 88 ? -0.195 4.844 18.565 1.00 92.56 88 PHE A C 1
ATOM 702 O O . PHE A 1 88 ? 0.753 4.487 17.868 1.00 92.56 88 PHE A O 1
ATOM 709 N N . THR A 1 89 ? -1.260 4.064 18.768 1.00 92.31 89 THR A N 1
ATOM 710 C CA . THR A 1 89 ? -1.411 2.730 18.166 1.00 92.31 89 THR A CA 1
ATOM 711 C C . THR A 1 89 ? -1.426 2.814 16.642 1.00 92.31 89 THR A C 1
ATOM 713 O O . THR A 1 89 ? -0.731 2.046 15.979 1.00 92.31 89 THR A O 1
ATOM 716 N N . ILE A 1 90 ? -2.179 3.772 16.093 1.00 93.06 90 ILE A N 1
ATOM 717 C CA . ILE A 1 90 ? -2.295 3.998 14.648 1.00 93.06 90 ILE A CA 1
ATOM 718 C C . ILE A 1 90 ? -0.925 4.327 14.047 1.00 93.06 90 ILE A C 1
ATOM 720 O O . ILE A 1 90 ? -0.485 3.661 13.110 1.00 93.06 90 ILE A O 1
ATOM 724 N N . TRP A 1 91 ? -0.222 5.304 14.626 1.00 91.75 91 TRP A N 1
ATOM 725 C CA . TRP A 1 91 ? 1.108 5.713 14.179 1.00 91.75 91 TRP A CA 1
ATOM 726 C C . TRP A 1 91 ? 2.129 4.582 14.278 1.00 91.75 91 TRP A C 1
ATOM 728 O O . TRP A 1 91 ? 2.839 4.328 13.312 1.00 91.75 91 TRP A O 1
ATOM 738 N N . SER A 1 92 ? 2.171 3.863 15.403 1.00 92.06 92 SER A N 1
ATOM 739 C CA . SER A 1 92 ? 3.120 2.760 15.593 1.00 92.06 92 SER A CA 1
ATOM 740 C C . SER A 1 92 ? 2.914 1.623 14.590 1.00 92.06 92 SER A C 1
ATOM 742 O O . SER A 1 92 ? 3.891 0.996 14.186 1.00 92.06 92 SER A O 1
ATOM 744 N N . ILE A 1 93 ? 1.669 1.332 14.202 1.00 92.50 93 ILE A N 1
ATOM 745 C CA . ILE A 1 93 ? 1.371 0.308 13.194 1.00 92.50 93 ILE A CA 1
ATOM 746 C C . ILE A 1 93 ? 1.747 0.808 11.795 1.00 92.50 93 ILE A C 1
ATOM 748 O O . ILE A 1 93 ? 2.367 0.064 11.031 1.00 92.50 93 ILE A O 1
ATOM 752 N N . PHE A 1 94 ? 1.398 2.053 11.458 1.00 90.81 94 PHE A N 1
ATOM 753 C CA . PHE A 1 94 ? 1.676 2.601 10.131 1.00 90.81 94 PHE A CA 1
ATOM 754 C C . PHE A 1 94 ? 3.148 2.850 9.861 1.00 90.81 94 PHE A C 1
ATOM 756 O O . PHE A 1 94 ? 3.568 2.617 8.734 1.00 90.81 94 PHE A O 1
ATOM 763 N N . ASP A 1 95 ? 3.918 3.294 10.850 1.00 88.88 95 ASP A N 1
ATOM 764 C CA . ASP A 1 95 ? 5.331 3.634 10.670 1.00 88.88 95 ASP A CA 1
ATOM 765 C C . ASP A 1 95 ? 6.116 2.463 10.061 1.00 88.88 95 ASP A C 1
ATOM 767 O O . ASP A 1 95 ? 6.704 2.587 8.987 1.00 88.88 95 ASP A O 1
ATOM 771 N N . THR A 1 96 ? 6.004 1.275 10.664 1.00 89.69 96 THR A N 1
ATOM 772 C CA . THR A 1 96 ? 6.658 0.065 10.147 1.00 89.69 96 THR A CA 1
ATOM 773 C C . THR A 1 96 ? 6.077 -0.375 8.802 1.00 89.69 96 THR A C 1
ATOM 775 O O . THR A 1 96 ? 6.819 -0.652 7.864 1.00 89.69 96 THR A O 1
ATOM 778 N N . LEU A 1 97 ? 4.746 -0.429 8.677 1.00 92.31 97 LEU A N 1
ATOM 779 C CA . LEU A 1 97 ? 4.104 -0.962 7.471 1.00 92.31 97 LEU A CA 1
ATOM 780 C C . LEU A 1 97 ? 4.329 -0.093 6.234 1.00 92.31 97 LEU A C 1
ATOM 782 O O . LEU A 1 97 ? 4.528 -0.618 5.139 1.00 92.31 97 LEU A O 1
ATOM 786 N N . LEU A 1 98 ? 4.269 1.229 6.395 1.00 89.75 98 LEU A N 1
ATOM 787 C CA . LEU A 1 98 ? 4.520 2.154 5.301 1.00 89.75 98 LEU A CA 1
ATOM 788 C C . LEU A 1 98 ? 5.994 2.142 4.935 1.00 89.75 98 LEU A C 1
ATOM 790 O O . LEU A 1 98 ? 6.292 2.102 3.748 1.00 89.75 98 LEU A O 1
ATOM 794 N N . HIS A 1 99 ? 6.905 2.110 5.909 1.00 90.12 99 HIS A N 1
ATOM 795 C CA . HIS A 1 99 ? 8.331 1.989 5.621 1.00 90.12 99 HIS A CA 1
ATOM 796 C C . HIS A 1 99 ? 8.630 0.777 4.722 1.00 90.12 99 HIS A C 1
ATOM 798 O O . HIS A 1 99 ? 9.243 0.935 3.663 1.00 90.12 99 HIS A O 1
ATOM 804 N N . ASP A 1 100 ? 8.133 -0.405 5.091 1.00 92.06 100 ASP A N 1
ATOM 805 C CA . ASP A 1 100 ? 8.341 -1.633 4.317 1.00 92.06 100 ASP A CA 1
ATOM 806 C C . AS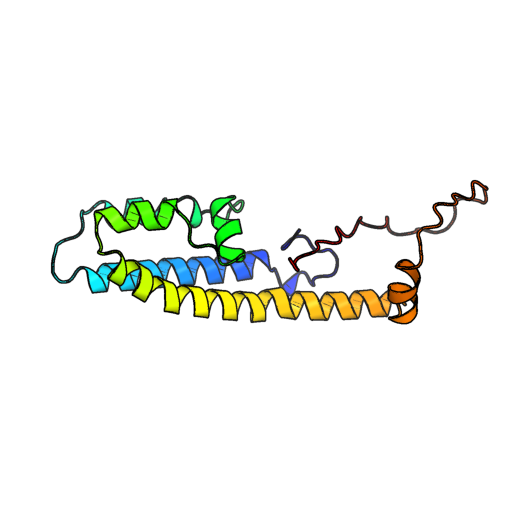P A 1 100 ? 7.692 -1.541 2.929 1.00 92.06 100 ASP A C 1
ATOM 808 O O . ASP A 1 100 ? 8.321 -1.838 1.913 1.00 92.06 100 ASP A O 1
ATOM 812 N N . PHE A 1 101 ? 6.462 -1.025 2.862 1.00 92.38 101 PHE A N 1
ATOM 813 C CA . PHE A 1 101 ? 5.773 -0.790 1.596 1.00 92.38 101 PHE A CA 1
ATOM 814 C C . PHE A 1 101 ? 6.540 0.174 0.677 1.00 92.38 101 PHE A C 1
ATOM 816 O O . PHE A 1 101 ? 6.638 -0.073 -0.526 1.00 92.38 101 PHE A O 1
ATOM 823 N N . HIS A 1 102 ? 7.102 1.260 1.216 1.00 89.94 102 HIS A N 1
ATOM 824 C CA . HIS A 1 102 ? 7.906 2.218 0.454 1.00 89.94 102 HIS A CA 1
ATOM 825 C C . HIS A 1 102 ? 9.197 1.614 -0.051 1.00 89.94 102 HIS A C 1
ATOM 827 O O . HIS A 1 102 ? 9.570 1.863 -1.200 1.00 89.94 102 HIS A O 1
ATOM 833 N N . PHE A 1 103 ? 9.859 0.824 0.787 1.00 92.12 103 PHE A N 1
ATOM 834 C CA . PHE A 1 103 ? 11.064 0.115 0.404 1.00 92.12 103 PHE A CA 1
ATOM 835 C C . PHE A 1 103 ? 10.784 -0.845 -0.758 1.00 92.12 103 PHE A C 1
ATOM 837 O O . PHE A 1 103 ? 11.433 -0.754 -1.803 1.00 92.12 103 PHE A O 1
ATOM 844 N N . ASP A 1 104 ? 9.760 -1.689 -0.636 1.00 93.12 104 ASP A N 1
ATOM 845 C CA . ASP A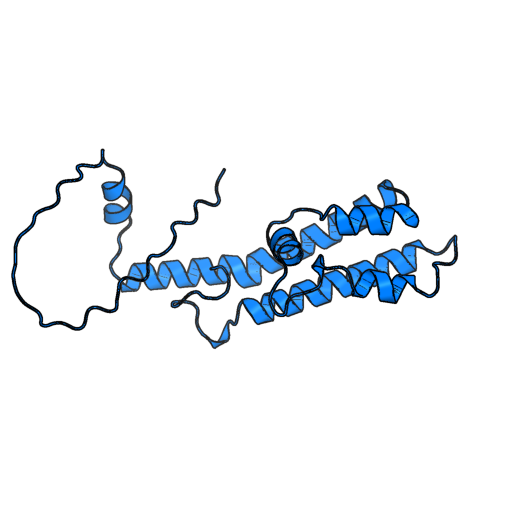 1 104 ? 9.383 -2.636 -1.686 1.00 93.12 104 ASP A CA 1
ATOM 846 C C . ASP A 1 104 ? 8.921 -1.934 -2.963 1.00 93.12 104 ASP A C 1
ATOM 848 O O . ASP A 1 104 ? 9.323 -2.307 -4.068 1.00 93.12 104 ASP A O 1
ATOM 852 N N . PHE A 1 105 ? 8.119 -0.876 -2.833 1.00 90.94 105 PHE A N 1
ATOM 853 C CA . PHE A 1 105 ? 7.702 -0.051 -3.963 1.00 90.94 105 PHE A CA 1
ATOM 854 C C . PHE A 1 105 ? 8.911 0.550 -4.691 1.00 90.94 105 PHE A C 1
ATOM 856 O O . PHE A 1 105 ? 8.989 0.516 -5.925 1.00 90.94 105 PHE A O 1
ATOM 863 N N . TYR A 1 106 ? 9.878 1.076 -3.939 1.00 89.88 106 TYR A N 1
ATOM 864 C CA . TYR A 1 106 ? 11.094 1.644 -4.500 1.00 89.88 106 TYR A CA 1
ATOM 865 C C . TYR A 1 106 ? 11.909 0.586 -5.248 1.00 89.88 106 TYR A C 1
ATOM 867 O O . TYR A 1 106 ? 12.264 0.794 -6.408 1.00 89.88 106 TYR A O 1
ATOM 875 N N . VAL A 1 107 ? 12.167 -0.564 -4.625 1.00 91.06 107 VAL A N 1
ATOM 876 C CA . VAL A 1 107 ? 13.003 -1.624 -5.205 1.00 91.06 107 VAL A CA 1
ATOM 877 C C . VAL A 1 107 ? 12.332 -2.274 -6.415 1.00 91.06 107 VAL A C 1
ATOM 879 O O . VAL A 1 107 ? 12.961 -2.414 -7.463 1.00 91.06 107 VAL A O 1
ATOM 882 N N . GLN A 1 108 ? 11.060 -2.653 -6.300 1.00 89.19 108 GLN A N 1
ATOM 883 C CA . GLN A 1 108 ? 10.397 -3.482 -7.311 1.00 89.19 108 GLN A CA 1
ATOM 884 C C . GLN A 1 108 ? 9.840 -2.677 -8.487 1.00 89.19 108 GLN A C 1
ATOM 886 O O . GLN A 1 108 ? 9.663 -3.217 -9.578 1.00 89.19 108 GLN A O 1
ATOM 891 N N . ILE A 1 109 ? 9.546 -1.389 -8.285 1.00 88.19 109 ILE A N 1
ATOM 892 C CA . ILE A 1 109 ? 8.942 -0.548 -9.324 1.00 88.19 109 ILE A CA 1
ATOM 893 C C . ILE A 1 109 ? 9.893 0.570 -9.728 1.00 88.19 109 ILE A C 1
ATOM 895 O O . ILE A 1 109 ? 10.246 0.691 -10.904 1.00 88.19 109 ILE A O 1
ATOM 899 N N . TRP A 1 110 ? 10.307 1.404 -8.775 1.00 86.19 110 TRP A N 1
ATOM 900 C CA . TRP A 1 110 ? 11.016 2.642 -9.097 1.00 86.19 110 TRP A CA 1
ATOM 901 C C . TRP A 1 110 ? 12.444 2.398 -9.605 1.00 86.19 110 TRP A C 1
ATOM 903 O O . TRP A 1 110 ? 12.850 2.975 -10.619 1.00 86.19 110 TRP A O 1
ATOM 913 N N . LEU A 1 111 ? 13.192 1.506 -8.954 1.00 88.06 111 LEU A N 1
ATOM 914 C CA . LEU A 1 111 ? 14.552 1.146 -9.346 1.00 88.06 111 LEU A CA 1
ATOM 915 C C . LEU A 1 111 ? 14.564 0.443 -10.708 1.00 88.06 111 LEU A C 1
ATOM 917 O O . LEU A 1 111 ? 15.303 0.859 -11.601 1.00 88.06 111 LEU A O 1
ATOM 921 N N . CYS A 1 112 ? 13.692 -0.554 -10.905 1.00 83.88 112 CYS A N 1
ATOM 922 C CA . CYS A 1 112 ? 13.538 -1.237 -12.192 1.00 83.88 112 CYS A CA 1
ATOM 923 C C . CYS A 1 112 ? 13.227 -0.245 -13.317 1.00 83.88 112 CYS A C 1
ATOM 925 O O . CYS A 1 112 ? 13.897 -0.238 -14.350 1.00 83.88 112 CYS A O 1
ATOM 927 N N . ARG A 1 113 ? 12.263 0.656 -13.100 1.00 83.31 113 ARG A N 1
ATOM 928 C CA . ARG A 1 113 ? 11.922 1.702 -14.068 1.00 83.31 113 ARG A CA 1
ATOM 929 C C . ARG A 1 113 ? 13.113 2.607 -14.387 1.00 83.31 113 ARG A C 1
ATOM 931 O O . ARG A 1 113 ? 13.307 2.943 -15.551 1.00 83.31 113 ARG A O 1
ATOM 938 N N . SER A 1 114 ? 13.896 2.994 -13.384 1.00 85.38 114 SER A N 1
ATOM 939 C CA . SER A 1 114 ? 15.070 3.855 -13.569 1.00 85.38 114 SER A CA 1
ATOM 940 C C . SER A 1 114 ? 16.155 3.167 -14.402 1.00 85.38 114 SER A C 1
ATOM 942 O O . SER A 1 114 ? 16.726 3.781 -15.302 1.00 85.38 114 SER A O 1
ATOM 944 N N . ILE A 1 115 ? 16.385 1.871 -14.170 1.00 86.44 115 ILE A N 1
ATOM 945 C CA . ILE A 1 115 ? 17.310 1.052 -14.966 1.00 86.44 115 ILE A CA 1
ATOM 946 C C . ILE A 1 115 ? 16.840 0.975 -16.425 1.00 86.44 115 ILE A C 1
ATOM 948 O O . ILE A 1 115 ? 17.609 1.291 -17.335 1.00 86.44 115 ILE A O 1
ATOM 952 N N . PHE A 1 116 ? 15.570 0.626 -16.665 1.00 85.19 116 PHE A N 1
ATOM 953 C CA . PHE A 1 116 ? 15.018 0.564 -18.025 1.00 85.19 116 PHE A CA 1
ATOM 954 C C . PHE A 1 116 ? 15.063 1.913 -18.734 1.00 85.19 116 PHE A C 1
ATOM 956 O O . PHE A 1 116 ? 15.408 1.975 -19.913 1.00 85.19 116 PHE A O 1
ATOM 963 N N . PHE A 1 117 ? 14.775 2.996 -18.014 1.00 84.44 117 PHE A N 1
ATOM 964 C CA . PHE A 1 117 ? 14.876 4.342 -18.555 1.00 84.44 117 PHE A CA 1
ATOM 965 C C . PHE A 1 117 ? 16.302 4.660 -19.013 1.00 84.44 117 PHE A C 1
ATOM 967 O O . PHE A 1 117 ? 16.485 5.130 -20.131 1.00 84.44 117 PHE A O 1
ATOM 974 N N . HIS A 1 118 ? 17.322 4.338 -18.215 1.00 84.12 118 HIS A N 1
ATOM 975 C CA . HIS A 1 118 ? 18.716 4.554 -18.611 1.00 84.12 118 HIS A CA 1
ATOM 976 C C . HIS A 1 118 ? 19.138 3.722 -19.825 1.00 84.12 118 HIS A C 1
ATOM 978 O O . HIS A 1 118 ? 19.828 4.239 -20.706 1.00 84.12 118 HIS A O 1
ATOM 984 N N . HIS A 1 119 ? 18.710 2.461 -19.907 1.00 85.38 119 HIS A N 1
ATOM 985 C CA . HIS A 1 119 ? 18.952 1.644 -21.097 1.00 85.38 119 HIS A CA 1
ATOM 986 C C . HIS A 1 119 ? 18.268 2.226 -22.333 1.00 85.38 119 HIS A C 1
ATOM 988 O O . HIS A 1 119 ? 18.890 2.309 -23.393 1.00 85.38 119 HIS A O 1
ATOM 994 N N . TRP A 1 120 ? 17.022 2.676 -22.188 1.00 86.12 120 TRP A N 1
ATOM 995 C CA . TRP A 1 120 ? 16.290 3.337 -23.260 1.00 86.12 120 TRP A CA 1
ATOM 996 C C . TRP A 1 120 ? 16.999 4.619 -23.716 1.00 86.12 120 TRP A C 1
ATOM 998 O O . TRP A 1 120 ? 17.261 4.766 -24.906 1.00 86.12 120 TRP A O 1
ATOM 1008 N N . GLU A 1 121 ? 17.406 5.498 -22.795 1.00 86.06 121 GLU A N 1
ATOM 1009 C CA . GLU A 1 121 ? 18.163 6.717 -23.119 1.00 86.06 121 GLU A CA 1
ATOM 1010 C C . GLU A 1 121 ? 19.468 6.411 -23.861 1.00 86.06 121 GLU A C 1
ATOM 1012 O O . GLU A 1 121 ? 19.788 7.067 -24.855 1.00 86.06 121 GLU A O 1
ATOM 1017 N N . SER A 1 122 ? 20.202 5.388 -23.411 1.00 85.06 122 SER A N 1
ATOM 1018 C CA . SER A 1 122 ? 21.433 4.950 -24.069 1.00 85.06 122 SER A CA 1
ATOM 1019 C C . SER A 1 122 ? 21.174 4.431 -25.484 1.00 85.06 122 SER A C 1
ATOM 1021 O O . SER A 1 122 ? 21.964 4.716 -26.382 1.00 85.06 122 SER A O 1
ATOM 1023 N N . ALA A 1 123 ? 20.079 3.695 -25.702 1.00 85.31 123 ALA A N 1
ATOM 1024 C CA . ALA A 1 123 ? 19.689 3.200 -27.022 1.00 85.31 123 ALA A CA 1
ATOM 1025 C C . ALA A 1 123 ? 19.280 4.336 -27.976 1.00 85.31 123 ALA A C 1
ATOM 1027 O O . ALA A 1 123 ? 19.499 4.231 -29.178 1.00 85.31 123 ALA A O 1
ATOM 1028 N N . GLN A 1 124 ? 18.745 5.441 -27.444 1.00 85.00 124 GLN A N 1
ATOM 1029 C CA . GLN A 1 124 ? 18.461 6.659 -28.213 1.00 85.00 124 GLN A CA 1
ATOM 1030 C C . GLN A 1 124 ? 19.713 7.521 -28.477 1.00 85.00 124 GLN A C 1
ATOM 1032 O O . GLN A 1 124 ? 19.612 8.582 -29.089 1.00 85.00 124 GLN A O 1
ATOM 1037 N N . GLY A 1 125 ? 20.895 7.118 -27.991 1.00 86.19 125 GLY A N 1
ATOM 1038 C CA . GLY A 1 125 ? 22.123 7.910 -28.111 1.00 86.19 125 GLY A CA 1
ATOM 1039 C C . GLY A 1 125 ? 22.119 9.195 -27.271 1.00 86.19 125 GLY A C 1
ATOM 1040 O O .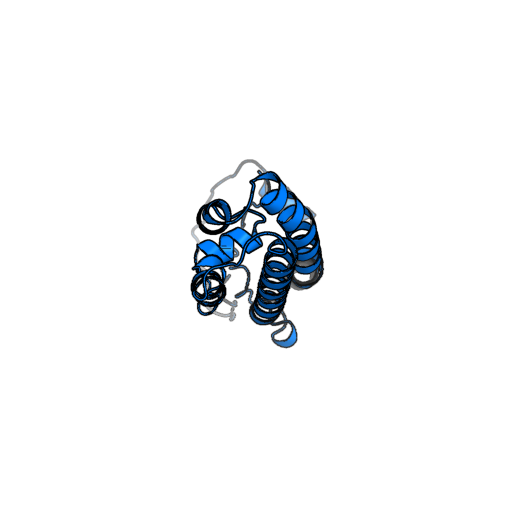 GLY A 1 125 ? 22.950 10.079 -27.493 1.00 86.19 125 GLY A O 1
ATOM 1041 N N . ILE A 1 126 ? 21.207 9.321 -26.298 1.00 83.38 126 ILE A N 1
ATOM 1042 C CA . ILE A 1 126 ? 21.125 10.492 -25.421 1.00 83.38 126 ILE A CA 1
ATOM 1043 C C . ILE A 1 126 ? 22.308 10.453 -24.455 1.00 83.38 126 ILE A C 1
ATOM 1045 O O . ILE A 1 126 ? 22.386 9.631 -23.543 1.00 83.38 126 ILE A O 1
ATOM 1049 N N . THR A 1 127 ? 23.250 11.374 -24.639 1.00 81.50 127 THR A N 1
ATOM 1050 C CA . THR A 1 127 ? 24.434 11.474 -23.777 1.00 81.50 127 THR A CA 1
ATOM 1051 C C . THR A 1 127 ? 24.213 12.445 -22.619 1.00 81.50 127 THR A C 1
ATOM 1053 O O . THR A 1 127 ? 23.440 13.401 -22.712 1.00 81.50 127 THR A O 1
ATOM 1056 N N . LYS A 1 128 ? 24.975 12.270 -21.529 1.00 76.69 128 LYS A N 1
ATOM 1057 C CA . LYS A 1 128 ? 25.001 13.229 -20.407 1.00 76.69 128 LYS A CA 1
ATOM 1058 C C . LYS A 1 128 ? 25.305 14.662 -20.873 1.00 76.69 128 LYS A C 1
ATOM 1060 O O . LYS A 1 128 ? 24.698 15.598 -20.365 1.00 76.69 128 LYS A O 1
ATOM 1065 N N . LYS A 1 129 ? 26.172 14.818 -21.885 1.00 75.44 129 LYS A N 1
ATOM 1066 C CA . LYS A 1 129 ? 26.515 16.110 -22.504 1.00 75.44 129 LYS A CA 1
ATOM 1067 C C . LYS A 1 129 ? 25.289 16.793 -23.119 1.00 75.44 129 LYS A C 1
ATOM 1069 O O . LYS A 1 129 ? 25.088 17.984 -22.903 1.00 75.44 129 LYS A O 1
ATOM 1074 N N . MET A 1 130 ? 24.464 16.026 -23.831 1.00 78.06 130 MET A N 1
ATOM 1075 C CA . MET A 1 130 ? 23.246 16.501 -24.494 1.00 78.06 130 MET A CA 1
ATOM 1076 C C . MET A 1 130 ? 22.171 16.934 -23.480 1.00 78.06 130 MET A C 1
ATOM 1078 O O . MET A 1 130 ? 21.512 17.953 -23.673 1.00 78.06 130 MET A O 1
ATOM 1082 N N . LYS A 1 131 ? 22.064 16.220 -22.349 1.00 76.38 131 LYS A N 1
ATOM 1083 C CA . LYS A 1 131 ? 21.197 16.600 -21.219 1.00 76.38 131 LYS A CA 1
ATOM 1084 C C . LYS A 1 131 ? 21.658 17.888 -20.536 1.00 76.38 131 LYS A C 1
ATOM 1086 O O . LYS A 1 131 ? 20.835 18.741 -20.231 1.00 76.38 131 LYS A O 1
ATOM 1091 N N . SER A 1 132 ? 22.966 18.054 -20.323 1.00 68.12 132 SER A N 1
ATOM 1092 C CA . SER A 1 132 ? 23.519 19.263 -19.695 1.00 68.12 132 SER A CA 1
ATOM 1093 C C . SER A 1 132 ? 23.465 20.501 -20.595 1.00 68.12 132 SER A C 1
ATOM 1095 O O . SER A 1 132 ? 23.344 21.610 -20.087 1.00 68.12 132 SER A O 1
ATOM 1097 N N . SER A 1 133 ? 23.521 20.338 -21.923 1.00 61.81 133 SER A N 1
ATOM 1098 C CA . SER A 1 133 ? 23.452 21.464 -22.867 1.00 61.81 133 SER A CA 1
ATOM 1099 C C . SER A 1 133 ? 22.042 22.026 -23.060 1.00 61.81 133 SER A C 1
ATOM 1101 O O . SER A 1 133 ? 21.907 23.166 -23.490 1.00 61.81 133 SER A O 1
ATOM 1103 N N . ALA A 1 134 ? 20.998 21.262 -22.725 1.00 57.41 134 ALA A N 1
ATOM 1104 C CA . ALA A 1 134 ? 19.608 21.719 -22.797 1.00 57.41 134 ALA A CA 1
ATOM 1105 C C . ALA A 1 134 ? 19.247 22.762 -21.716 1.00 57.41 134 ALA A C 1
ATOM 1107 O O . ALA A 1 134 ? 18.228 23.431 -21.836 1.00 57.41 134 ALA A O 1
ATOM 1108 N N . PHE A 1 135 ? 20.091 22.921 -20.687 1.00 49.31 135 PHE A N 1
ATOM 1109 C CA . PHE A 1 135 ? 19.916 23.891 -19.598 1.00 49.31 135 PHE A CA 1
ATOM 1110 C C . PHE A 1 135 ? 20.757 25.174 -19.759 1.00 49.31 135 PHE A C 1
ATOM 1112 O O . PHE A 1 135 ? 20.851 25.969 -18.825 1.00 49.31 135 PHE A O 1
ATOM 1119 N N . GLY A 1 136 ? 21.356 25.417 -20.933 1.00 48.22 136 GLY A N 1
ATOM 1120 C CA . GLY A 1 136 ? 21.793 26.772 -21.302 1.00 48.22 136 GLY A CA 1
ATOM 1121 C C . GLY A 1 136 ? 20.581 27.709 -21.443 1.00 48.22 136 GLY A C 1
ATOM 1122 O O . GLY A 1 136 ? 19.473 27.210 -21.649 1.00 48.22 136 GLY A O 1
ATOM 1123 N N . PRO A 1 137 ? 20.737 29.045 -21.325 1.00 39.16 137 PRO A N 1
ATOM 1124 C CA . PRO A 1 137 ? 19.611 29.970 -21.426 1.00 39.16 137 PRO A CA 1
ATOM 1125 C C . PRO A 1 137 ? 18.861 29.702 -22.730 1.00 39.16 137 PRO A C 1
ATOM 1127 O O . PRO A 1 137 ? 19.434 29.791 -23.816 1.00 39.16 137 PRO A O 1
ATOM 1130 N N . SER A 1 138 ? 17.596 29.306 -22.589 1.00 41.34 138 SER A N 1
ATOM 1131 C CA . SER A 1 138 ? 16.717 28.926 -23.686 1.00 41.34 138 SER A CA 1
ATOM 1132 C C . SER A 1 138 ? 16.725 30.013 -24.756 1.00 41.34 138 SER A C 1
ATOM 1134 O O . SER A 1 138 ? 16.151 31.087 -24.581 1.00 41.34 138 SER A O 1
ATOM 1136 N N . SER A 1 139 ? 17.390 29.742 -25.876 1.00 32.72 139 SER A N 1
ATOM 1137 C CA . SER A 1 139 ? 17.104 30.436 -27.122 1.00 32.72 139 SER A CA 1
ATOM 1138 C C . SER A 1 139 ? 15.997 29.629 -27.780 1.00 32.72 139 SER A C 1
ATOM 1140 O O . SER A 1 139 ? 16.246 28.672 -28.510 1.00 32.72 139 SER A O 1
ATOM 1142 N N . ILE A 1 140 ? 14.752 30.003 -27.483 1.00 43.47 140 ILE A N 1
ATOM 1143 C CA . ILE A 1 140 ? 13.614 29.670 -28.335 1.00 43.47 140 ILE A CA 1
ATOM 1144 C C . ILE A 1 140 ? 13.873 30.385 -29.664 1.00 43.47 140 ILE A C 1
ATOM 1146 O O . ILE A 1 140 ? 13.471 31.524 -29.871 1.00 43.47 140 ILE A O 1
ATOM 1150 N N . LEU A 1 141 ? 14.616 29.738 -30.550 1.00 29.89 141 LEU A N 1
ATOM 1151 C CA . LEU A 1 141 ? 14.667 30.085 -31.956 1.00 29.89 141 LEU A CA 1
ATOM 1152 C C . LEU A 1 141 ? 14.104 28.885 -32.691 1.00 29.89 141 LEU A C 1
ATOM 1154 O O . LEU A 1 141 ? 14.802 27.906 -32.931 1.00 29.89 141 LEU A O 1
ATOM 1158 N N . CYS A 1 142 ? 12.816 28.965 -33.019 1.00 42.50 142 CYS A N 1
ATOM 1159 C CA . CYS A 1 142 ? 12.260 28.194 -34.117 1.00 42.50 142 CYS A CA 1
ATOM 1160 C C . CYS A 1 142 ? 13.046 28.535 -35.390 1.00 42.50 142 CYS A C 1
ATOM 1162 O O . CYS A 1 142 ? 13.049 29.705 -35.780 1.00 42.50 142 CYS A O 1
ATOM 1164 N N . PRO A 1 143 ? 13.609 27.558 -36.115 1.00 33.06 143 PRO A N 1
ATOM 1165 C CA . PRO A 1 143 ? 13.835 27.705 -37.534 1.00 33.06 143 PRO A CA 1
ATOM 1166 C C . PRO A 1 143 ? 12.692 26.976 -38.241 1.00 33.06 143 PRO A C 1
ATOM 1168 O O . PRO A 1 143 ? 12.641 25.751 -38.319 1.00 33.06 143 PRO A O 1
ATOM 1171 N N . SER A 1 144 ? 11.746 27.754 -38.758 1.00 40.81 144 SER A N 1
ATOM 1172 C CA . SER A 1 144 ? 10.929 27.321 -39.888 1.00 40.81 144 SER A CA 1
ATOM 1173 C C . SER A 1 144 ? 11.866 27.064 -41.073 1.00 40.81 144 SER A C 1
ATOM 1175 O O . SER A 1 144 ? 12.481 28.020 -41.537 1.00 40.81 144 SER A O 1
ATOM 1177 N N . SER A 1 145 ? 11.955 25.827 -41.577 1.00 33.47 145 SER A N 1
ATOM 1178 C CA . SER A 1 145 ? 12.282 25.541 -42.987 1.00 33.47 145 SER A CA 1
ATOM 1179 C C . SER A 1 145 ? 12.203 24.041 -43.320 1.00 33.47 145 SER A C 1
ATOM 1181 O O . SER A 1 145 ? 13.113 23.278 -43.015 1.00 33.47 145 SER A O 1
ATOM 1183 N N . ASN A 1 146 ? 11.108 23.672 -43.988 1.00 41.09 146 ASN A N 1
ATOM 1184 C CA . ASN A 1 146 ? 10.944 22.704 -45.088 1.00 41.09 146 ASN A CA 1
ATOM 1185 C C . ASN A 1 146 ? 12.140 21.808 -45.484 1.00 41.09 146 ASN A C 1
ATOM 1187 O O . ASN A 1 146 ? 13.159 22.347 -45.904 1.00 41.09 146 ASN A O 1
ATOM 1191 N N . ILE A 1 147 ? 11.936 20.474 -45.481 1.00 37.31 147 ILE A N 1
ATOM 1192 C CA . ILE A 1 147 ? 12.454 19.418 -46.405 1.00 37.31 147 ILE A CA 1
ATOM 1193 C C . ILE A 1 147 ? 11.862 18.043 -45.957 1.00 37.31 147 ILE A C 1
ATOM 1195 O O . ILE A 1 147 ? 11.444 17.933 -44.805 1.00 37.31 147 ILE A O 1
ATOM 1199 N N . PRO A 1 148 ? 11.663 17.054 -46.859 1.00 32.66 148 PRO A N 1
ATOM 1200 C CA . PRO A 1 148 ? 10.404 16.318 -46.986 1.00 32.66 148 PRO A CA 1
ATOM 1201 C C . PRO A 1 148 ? 10.270 15.034 -46.154 1.00 32.66 148 PRO A C 1
ATOM 1203 O O . PRO A 1 148 ? 11.237 14.424 -45.709 1.00 32.66 148 PRO A O 1
ATOM 1206 N N . LEU A 1 149 ? 9.000 14.647 -46.014 1.00 43.31 149 LEU A N 1
ATOM 1207 C CA . LEU A 1 149 ? 8.463 13.370 -45.555 1.00 43.31 149 LEU A CA 1
ATOM 1208 C C . LEU A 1 149 ? 9.198 12.190 -46.208 1.00 43.31 149 LEU A C 1
ATOM 1210 O O . LEU A 1 149 ? 8.930 11.907 -47.364 1.00 43.31 149 LEU A O 1
ATOM 1214 N N . ASP A 1 150 ? 10.118 11.552 -45.483 1.00 34.31 150 ASP A N 1
ATOM 1215 C CA . ASP A 1 150 ? 10.459 10.127 -45.616 1.00 34.31 150 ASP A CA 1
ATOM 1216 C C . ASP A 1 150 ? 11.495 9.726 -44.555 1.00 34.31 150 ASP A C 1
ATOM 1218 O O . ASP A 1 150 ? 12.702 9.669 -44.768 1.00 34.31 150 ASP A O 1
ATOM 1222 N N . SER A 1 151 ? 11.012 9.475 -43.346 1.00 33.75 151 SER A N 1
ATOM 1223 C CA . SER A 1 151 ? 11.499 8.391 -42.490 1.00 33.75 151 SER A CA 1
ATOM 1224 C C . SER A 1 151 ? 10.536 8.283 -41.320 1.00 33.75 151 SER A C 1
ATOM 1226 O O . SER A 1 151 ? 10.204 9.265 -40.653 1.00 33.75 151 SER A O 1
ATOM 1228 N N . SER A 1 152 ? 10.022 7.075 -41.119 1.00 38.66 152 SER A N 1
ATOM 1229 C CA . SER A 1 152 ? 9.163 6.677 -40.012 1.00 38.66 152 SER A CA 1
ATOM 1230 C C . SER A 1 152 ? 9.838 6.998 -38.677 1.00 38.66 152 SER A C 1
ATOM 1232 O O . SER A 1 152 ? 10.553 6.178 -38.104 1.00 38.66 152 SER A O 1
ATOM 1234 N N . THR A 1 153 ? 9.631 8.219 -38.202 1.00 37.41 153 THR A N 1
ATOM 1235 C CA . THR A 1 153 ? 10.047 8.663 -36.878 1.00 37.41 153 THR A CA 1
ATOM 1236 C C . THR A 1 153 ? 8.961 8.174 -35.924 1.00 37.41 153 THR A C 1
ATOM 1238 O O . THR A 1 153 ? 7.795 8.525 -36.136 1.00 37.41 153 THR A O 1
ATOM 1241 N N . PRO A 1 154 ? 9.256 7.348 -34.904 1.00 35.53 154 PRO A N 1
ATOM 1242 C CA . PRO A 1 154 ? 8.246 7.060 -33.907 1.00 35.53 154 PRO A CA 1
ATOM 1243 C C . PRO A 1 154 ? 7.935 8.390 -33.225 1.00 35.53 154 PRO A C 1
ATOM 1245 O O . PRO A 1 154 ? 8.843 9.090 -32.774 1.00 35.53 154 PRO A O 1
ATOM 1248 N N . SER A 1 155 ? 6.654 8.760 -33.242 1.00 37.47 155 SER A N 1
ATOM 1249 C CA . SER A 1 155 ? 6.120 9.932 -32.555 1.00 37.47 155 SER A CA 1
ATOM 1250 C C . SER A 1 155 ? 6.799 10.056 -31.195 1.00 37.47 155 SER A C 1
ATOM 1252 O O . SER A 1 155 ? 6.734 9.136 -30.377 1.00 37.47 155 SER A O 1
ATOM 1254 N N . LEU A 1 156 ? 7.519 11.164 -31.008 1.00 43.12 156 LEU A N 1
ATOM 1255 C CA . LEU A 1 156 ? 8.159 11.538 -29.757 1.00 43.12 156 LEU A CA 1
ATOM 1256 C C . LEU A 1 156 ? 7.047 11.631 -28.715 1.00 43.12 156 LEU A C 1
ATOM 1258 O O . LEU A 1 156 ? 6.374 12.653 -28.590 1.00 43.12 156 LEU A O 1
ATOM 1262 N N . ALA A 1 157 ? 6.813 10.525 -28.007 1.00 40.97 157 ALA A N 1
ATOM 1263 C CA . ALA A 1 157 ? 5.968 10.521 -26.835 1.00 40.97 157 ALA A CA 1
ATOM 1264 C C . ALA A 1 157 ? 6.528 11.612 -25.931 1.00 40.97 157 ALA A C 1
ATOM 1266 O O . ALA A 1 157 ? 7.705 11.575 -25.569 1.00 40.97 157 ALA A O 1
ATOM 1267 N N . THR A 1 158 ? 5.706 12.615 -25.637 1.00 40.31 158 THR A N 1
ATOM 1268 C CA . THR A 1 158 ? 6.013 13.657 -24.669 1.00 40.31 158 THR A CA 1
ATOM 1269 C C . THR A 1 158 ? 6.297 12.947 -23.352 1.00 40.31 158 THR A C 1
ATOM 1271 O O . THR A 1 158 ? 5.385 12.563 -22.621 1.00 40.31 158 THR A O 1
ATOM 1274 N N . VAL A 1 159 ? 7.571 12.658 -23.087 1.00 39.78 159 VAL A N 1
ATOM 1275 C CA . VAL A 1 159 ? 8.004 12.139 -21.799 1.00 39.78 159 VAL A CA 1
ATOM 1276 C C . VAL A 1 159 ? 7.805 13.312 -20.862 1.00 39.78 159 VAL A C 1
ATOM 1278 O O . VAL A 1 159 ? 8.606 14.244 -20.859 1.00 39.78 159 VAL A O 1
ATOM 1281 N N . SER A 1 160 ? 6.675 13.300 -20.151 1.00 41.22 160 SER A N 1
ATOM 1282 C CA . SER A 1 160 ? 6.425 14.224 -19.055 1.00 41.22 160 SER A CA 1
ATOM 1283 C C . SER A 1 160 ? 7.637 14.147 -18.143 1.00 41.22 160 SER A 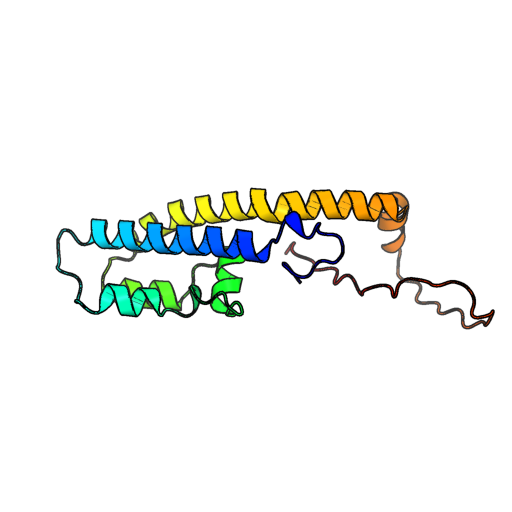C 1
ATOM 1285 O O . SER A 1 160 ? 7.935 13.099 -17.559 1.00 41.22 160 SER A O 1
ATOM 1287 N N . LEU A 1 161 ? 8.398 15.235 -18.132 1.00 42.09 161 LEU A N 1
ATOM 1288 C CA . LEU A 1 161 ? 9.557 15.427 -17.289 1.00 42.09 161 LEU A CA 1
ATOM 1289 C C . LEU A 1 161 ? 8.986 15.694 -15.900 1.00 42.09 161 LEU A C 1
ATOM 1291 O O . LEU A 1 161 ? 8.870 16.835 -15.463 1.00 42.09 161 LEU A O 1
ATOM 1295 N N . ASP A 1 162 ? 8.504 14.629 -15.264 1.00 40.78 162 ASP A N 1
ATOM 1296 C CA . ASP A 1 162 ? 7.936 14.712 -13.935 1.00 40.78 162 ASP A CA 1
ATOM 1297 C C . ASP A 1 162 ? 9.097 14.981 -12.968 1.00 40.78 162 ASP A C 1
ATOM 1299 O O . ASP A 1 162 ? 9.781 14.071 -12.496 1.00 40.78 162 ASP A O 1
ATOM 1303 N N . PHE A 1 163 ? 9.343 16.269 -12.735 1.00 34.97 163 PHE A N 1
ATOM 1304 C CA . PHE A 1 163 ? 10.136 16.798 -11.635 1.00 34.97 163 PHE A CA 1
ATOM 1305 C C . PHE A 1 163 ? 9.543 16.273 -10.316 1.00 34.97 163 PHE A C 1
ATOM 1307 O O . PHE A 1 163 ? 8.619 16.858 -9.761 1.00 34.97 163 PHE A O 1
ATOM 1314 N N . TRP A 1 164 ? 10.065 15.151 -9.818 1.00 47.44 164 TRP A N 1
ATOM 1315 C CA . TRP A 1 164 ? 9.775 14.614 -8.480 1.00 47.44 164 TRP A CA 1
ATOM 1316 C C . TRP A 1 164 ? 10.945 14.843 -7.520 1.00 47.44 164 TRP A C 1
ATOM 1318 O O . TRP A 1 164 ? 11.322 13.960 -6.756 1.00 47.44 164 TRP A O 1
ATOM 1328 N N . VAL A 1 165 ? 11.525 16.042 -7.564 1.00 35.97 165 VAL A N 1
ATOM 1329 C CA . VAL A 1 165 ? 12.350 16.565 -6.470 1.00 35.97 165 VAL A CA 1
ATOM 1330 C C . VAL A 1 165 ? 11.937 18.012 -6.237 1.00 35.97 165 VAL A C 1
ATOM 1332 O O . VAL A 1 165 ? 12.401 18.905 -6.945 1.00 35.97 165 VAL A O 1
ATOM 1335 N N . SER A 1 166 ? 11.022 18.221 -5.291 1.00 31.06 166 SER A N 1
ATOM 1336 C CA . SER A 1 166 ? 10.886 19.405 -4.426 1.00 31.06 166 SER A CA 1
ATOM 1337 C C . SER A 1 166 ? 9.878 19.084 -3.330 1.00 31.06 166 SER A C 1
ATOM 1339 O O . SER A 1 166 ? 8.751 18.677 -3.690 1.00 31.06 166 SER A O 1
#

Foldseek 3Di:
DLQPDPLQDPVLRLLVLLLVLLVVLLVLLVVLLVVVCVPDDDDPCLNVVSCPDLLNDVPVRDPNVVVLLVLDDDPSNQVSCVVRDDPVSVCVSCVVSSVVSNVSSCVSRVVSVVVSVVVVCVVVVNDPVNVVVVPDDDPPDDDDDDDDDDDPDPPPDPPPPPPPDD

pLDDT: mean 76.72, std 20.45, range [29.89, 95.56]

Organism: NCBI:txid588596